Protein AF-V7HYJ9-F1 (afdb_monomer_lite)

Radius of gyration: 16.44 Å; chains: 1; bounding box: 42×30×42 Å

Organism: NCBI:txid994573

Sequence (120 aa):
MDIDYRALSAVETGQANLKAFLSSITQQGIEGIVDMVDKPMS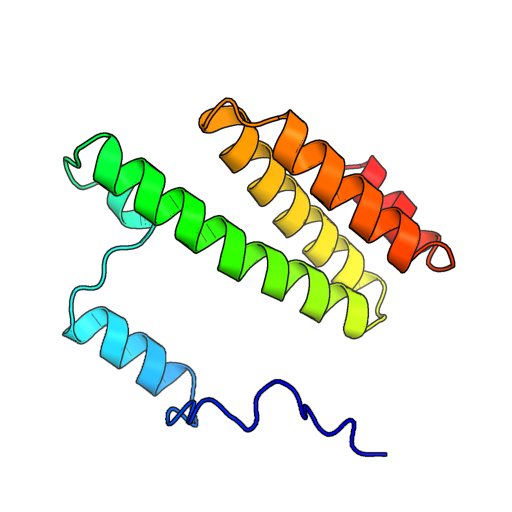QEEKEFLLRSAIVNLKLMVQFHIDAAQRSRYERAAYYCAVVKDIHTYLGEKDKFSIYHDKIIADNYRKSALKDEFRKA

Structure (mmCIF, N/CA/C/O backbone):
data_AF-V7HYJ9-F1
#
_entry.id   AF-V7HYJ9-F1
#
loop_
_atom_site.group_PDB
_atom_site.id
_atom_site.type_symbol
_atom_site.label_atom_id
_atom_site.label_alt_id
_atom_site.label_comp_id
_atom_site.label_asym_id
_atom_site.label_entity_id
_atom_site.label_seq_id
_atom_site.pdbx_PDB_ins_code
_atom_site.Cartn_x
_atom_site.Cartn_y
_atom_site.Cartn_z
_atom_site.occupancy
_atom_site.B_iso_or_equiv
_atom_site.auth_seq_id
_atom_site.auth_comp_id
_atom_site.auth_asym_id
_atom_site.auth_atom_id
_atom_site.pdbx_PDB_model_num
ATOM 1 N N . MET A 1 1 ? 27.299 -7.129 -7.174 1.00 30.62 1 MET A N 1
ATOM 2 C CA . MET A 1 1 ? 27.429 -5.670 -6.992 1.00 30.62 1 MET A CA 1
ATOM 3 C C . MET A 1 1 ? 26.419 -5.329 -5.920 1.00 30.62 1 MET A C 1
ATOM 5 O O . MET A 1 1 ? 25.227 -5.325 -6.203 1.00 30.62 1 MET A O 1
ATOM 9 N N . ASP A 1 2 ? 26.892 -5.255 -4.680 1.00 29.00 2 ASP A N 1
ATOM 10 C CA . ASP A 1 2 ? 26.047 -5.140 -3.496 1.00 29.00 2 ASP A CA 1
ATOM 11 C C . ASP A 1 2 ? 25.440 -3.743 -3.440 1.00 29.00 2 ASP A C 1
ATOM 13 O O . ASP A 1 2 ? 26.146 -2.741 -3.313 1.00 29.00 2 ASP A O 1
ATOM 17 N N . ILE A 1 3 ? 24.118 -3.677 -3.590 1.00 29.56 3 ILE A N 1
ATOM 18 C CA . ILE A 1 3 ? 23.357 -2.458 -3.336 1.00 29.56 3 ILE A CA 1
ATOM 19 C C . ILE A 1 3 ? 23.201 -2.384 -1.822 1.00 29.56 3 ILE A C 1
ATOM 21 O O . ILE A 1 3 ? 22.269 -2.904 -1.218 1.00 29.56 3 ILE A O 1
ATOM 25 N N . ASP A 1 4 ? 24.230 -1.800 -1.233 1.00 32.00 4 ASP A N 1
ATOM 26 C CA . ASP A 1 4 ? 24.367 -1.447 0.163 1.00 32.00 4 ASP A CA 1
ATOM 27 C C . ASP A 1 4 ? 23.222 -0.490 0.550 1.00 32.00 4 ASP A C 1
ATOM 29 O O . ASP A 1 4 ? 23.157 0.657 0.094 1.00 32.00 4 ASP A O 1
ATOM 33 N N . TYR A 1 5 ? 22.268 -0.989 1.342 1.00 31.73 5 TYR A N 1
ATOM 34 C CA . TYR A 1 5 ? 21.089 -0.272 1.837 1.00 31.73 5 TYR A CA 1
ATOM 35 C C . TYR A 1 5 ? 21.486 0.786 2.887 1.00 31.73 5 TYR A C 1
ATOM 37 O O . TYR A 1 5 ? 21.085 0.726 4.049 1.00 31.73 5 TYR A O 1
ATOM 45 N N . ARG A 1 6 ? 22.259 1.799 2.484 1.00 30.75 6 ARG A N 1
ATOM 46 C CA . ARG A 1 6 ? 22.812 2.854 3.361 1.00 30.75 6 ARG A CA 1
ATOM 47 C C . ARG A 1 6 ? 21.774 3.738 4.063 1.00 30.75 6 ARG A C 1
ATOM 49 O O . ARG A 1 6 ? 22.136 4.517 4.932 1.00 30.75 6 ARG A O 1
ATOM 56 N N . ALA A 1 7 ? 20.492 3.621 3.720 1.00 35.34 7 ALA A N 1
ATOM 57 C CA . ALA A 1 7 ? 19.405 4.284 4.444 1.00 35.34 7 ALA A CA 1
ATOM 58 C C . ALA A 1 7 ? 18.824 3.433 5.595 1.00 35.34 7 ALA A C 1
ATOM 60 O O . ALA A 1 7 ? 18.065 3.955 6.405 1.00 35.34 7 ALA A O 1
ATOM 61 N N . LEU A 1 8 ? 19.178 2.143 5.683 1.00 34.12 8 LEU A N 1
ATOM 62 C CA . LEU A 1 8 ? 18.729 1.214 6.730 1.00 34.12 8 LEU A CA 1
ATOM 63 C C . LEU A 1 8 ? 19.801 0.945 7.801 1.00 34.12 8 LEU A C 1
ATOM 65 O O . LEU A 1 8 ? 19.491 0.350 8.825 1.00 34.12 8 LEU A O 1
ATOM 69 N N . SER A 1 9 ? 21.039 1.417 7.623 1.00 35.84 9 SER A N 1
ATOM 70 C CA . SER A 1 9 ? 22.147 1.175 8.564 1.00 35.84 9 SER A CA 1
ATOM 71 C C . SER A 1 9 ? 22.049 1.941 9.890 1.00 35.84 9 SER A C 1
ATOM 73 O O . SER A 1 9 ? 22.871 1.723 10.773 1.00 35.84 9 SER A O 1
ATOM 75 N N . ALA A 1 10 ? 21.089 2.860 10.031 1.00 38.19 10 ALA A N 1
ATOM 76 C CA . ALA A 1 10 ? 20.904 3.670 11.239 1.00 38.19 10 ALA A CA 1
ATOM 77 C C . ALA A 1 10 ? 19.793 3.153 12.167 1.00 38.19 10 ALA A C 1
ATOM 79 O O . ALA A 1 10 ? 19.601 3.695 13.253 1.00 38.19 10 ALA A O 1
ATOM 80 N N . VAL A 1 11 ? 19.063 2.113 11.760 1.00 38.44 11 VAL A N 1
ATOM 81 C CA . VAL A 1 11 ? 18.089 1.439 12.616 1.00 38.44 11 VAL A CA 1
ATOM 82 C C . VAL A 1 11 ? 18.585 0.015 12.772 1.00 38.44 11 VAL A C 1
ATOM 84 O O . VAL A 1 11 ? 18.592 -0.742 11.806 1.00 38.44 11 VAL A O 1
ATOM 87 N N . GLU A 1 12 ? 19.031 -0.350 13.973 1.00 40.62 12 GLU A N 1
ATOM 88 C CA . GLU A 1 12 ? 19.282 -1.748 14.318 1.00 40.62 12 GLU A CA 1
ATOM 89 C C . GLU A 1 12 ? 17.967 -2.525 14.181 1.00 40.62 12 GLU A C 1
ATOM 91 O O . GLU A 1 12 ? 17.197 -2.680 15.127 1.00 40.62 12 GLU A O 1
ATOM 96 N N . THR A 1 13 ? 17.667 -3.024 12.983 1.00 48.69 13 THR A N 1
ATOM 97 C CA . THR A 1 13 ? 16.587 -3.985 12.779 1.00 48.69 13 THR A CA 1
ATOM 98 C C . THR A 1 13 ? 17.102 -5.342 13.244 1.00 48.69 13 THR A C 1
ATOM 100 O O . THR A 1 13 ? 17.463 -6.207 12.447 1.00 48.69 13 THR A O 1
ATOM 103 N N . GLY A 1 14 ? 17.204 -5.498 14.564 1.00 45.34 14 GLY A N 1
ATOM 104 C CA . GLY A 1 14 ? 17.720 -6.671 15.267 1.00 45.34 14 GLY A CA 1
ATOM 105 C C . GLY A 1 14 ? 16.808 -7.895 15.201 1.00 45.34 14 GLY A C 1
ATOM 106 O O . GLY A 1 14 ? 16.663 -8.605 16.191 1.00 45.34 14 GLY A O 1
ATOM 107 N N . GLN A 1 15 ? 16.178 -8.171 14.059 1.00 48.19 15 GLN A N 1
ATOM 108 C CA . GLN A 1 15 ? 15.461 -9.424 13.855 1.00 48.19 15 GLN A CA 1
ATOM 109 C C . GLN A 1 15 ? 15.836 -10.047 12.516 1.00 48.19 15 GLN A C 1
ATOM 111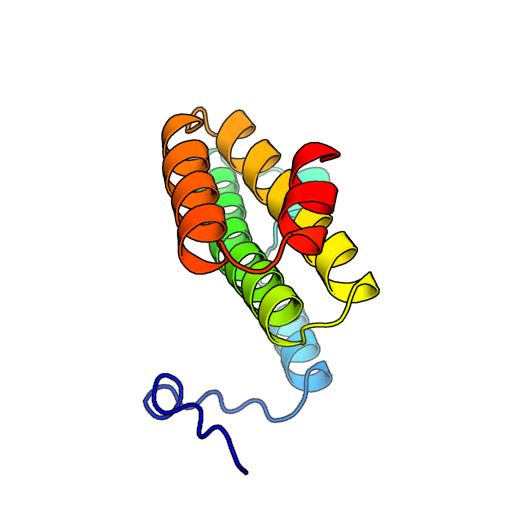 O O . GLN A 1 15 ? 15.237 -9.806 11.473 1.00 48.19 15 GLN A O 1
ATOM 116 N N . ALA A 1 16 ? 16.853 -10.904 12.584 1.00 53.06 16 ALA A N 1
ATOM 117 C CA . ALA A 1 16 ? 17.449 -11.599 11.450 1.00 53.06 16 ALA A CA 1
ATOM 118 C C . ALA A 1 16 ? 16.536 -12.658 10.797 1.00 53.06 16 ALA A C 1
ATOM 120 O O . ALA A 1 16 ? 16.928 -13.266 9.804 1.00 53.06 16 ALA A O 1
ATOM 121 N N . ASN A 1 17 ? 15.333 -12.924 11.326 1.00 63.69 17 ASN A N 1
ATOM 122 C CA . ASN A 1 17 ? 14.409 -13.858 10.689 1.00 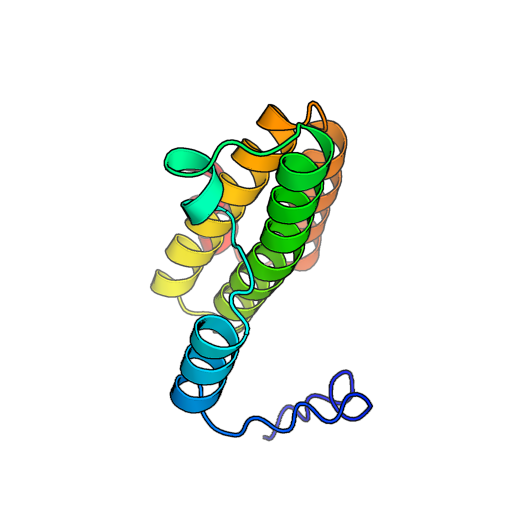63.69 17 ASN A CA 1
ATOM 123 C C . ASN A 1 17 ? 12.933 -13.448 10.882 1.00 63.69 17 ASN A C 1
ATOM 125 O O . ASN A 1 17 ? 12.495 -13.117 11.984 1.00 63.69 17 ASN A O 1
ATOM 129 N N . LEU A 1 18 ? 12.160 -13.519 9.792 1.00 55.69 18 LEU A N 1
ATOM 130 C CA . LEU A 1 18 ? 10.729 -13.188 9.730 1.00 55.69 18 LEU A CA 1
ATOM 131 C C . LEU A 1 18 ? 9.889 -13.960 10.760 1.00 55.69 18 LEU A C 1
ATOM 133 O O . LEU A 1 18 ? 8.907 -13.442 11.276 1.00 55.69 18 LEU A O 1
ATOM 137 N N . LYS A 1 19 ? 10.276 -15.194 11.085 1.00 61.56 19 LYS A N 1
ATOM 138 C CA . LYS A 1 19 ? 9.584 -16.037 12.066 1.00 61.56 19 LYS A CA 1
ATOM 139 C C . LYS A 1 19 ? 9.706 -15.465 13.482 1.00 61.56 19 LYS A C 1
ATOM 141 O O . LYS A 1 19 ? 8.717 -15.452 14.200 1.00 61.56 19 LYS A O 1
ATOM 146 N N . ALA A 1 20 ? 10.875 -14.948 13.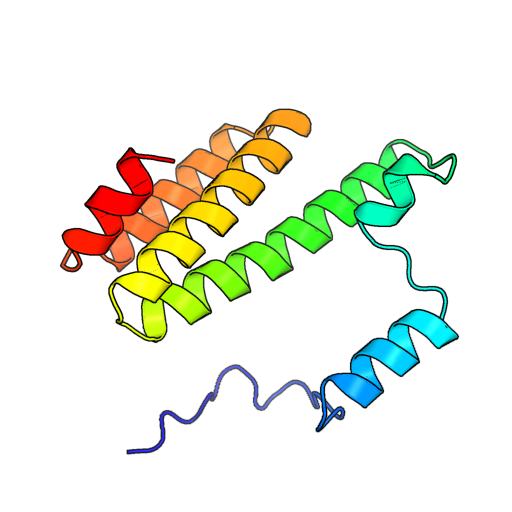861 1.00 62.38 20 ALA A N 1
ATOM 147 C CA . ALA A 1 20 ? 11.104 -14.279 15.140 1.00 62.38 20 ALA A CA 1
ATOM 148 C C . ALA A 1 20 ? 10.307 -12.972 15.233 1.00 62.38 20 ALA A C 1
ATOM 150 O O . ALA A 1 20 ? 9.714 -12.696 16.273 1.00 62.38 20 ALA A O 1
ATOM 151 N N . PHE A 1 21 ? 10.209 -12.232 14.126 1.00 65.25 21 PHE A N 1
ATOM 152 C CA . PHE A 1 21 ? 9.359 -11.045 14.032 1.00 65.25 21 PHE A CA 1
ATOM 153 C C . PHE A 1 21 ? 7.886 -11.359 14.224 1.00 65.25 21 PHE A C 1
ATOM 155 O O . PHE A 1 21 ? 7.255 -10.799 15.121 1.00 65.25 21 PHE A O 1
ATOM 162 N N . LEU A 1 22 ? 7.364 -12.327 13.473 1.00 66.19 22 LEU A N 1
ATOM 163 C CA . LEU A 1 22 ? 5.985 -12.777 13.625 1.00 66.19 22 LEU A CA 1
ATOM 164 C C . LEU A 1 22 ? 5.712 -13.279 15.047 1.00 66.19 22 LEU A C 1
ATOM 166 O O . LEU A 1 22 ? 4.718 -12.884 15.644 1.00 66.19 22 LEU A O 1
ATOM 170 N N . SER A 1 23 ? 6.618 -14.070 15.629 1.00 69.50 23 SER A N 1
ATOM 171 C CA . SER A 1 23 ? 6.485 -14.513 17.019 1.00 69.50 23 SER A CA 1
ATOM 172 C C . SER A 1 23 ? 6.477 -13.349 18.009 1.00 69.50 23 SER A C 1
ATOM 174 O O . SER A 1 23 ? 5.678 -13.381 18.939 1.00 69.50 23 SER A O 1
ATOM 176 N N . SER A 1 24 ? 7.304 -12.317 17.812 1.00 70.06 24 SER A N 1
ATOM 177 C CA . SER A 1 24 ? 7.299 -11.137 18.684 1.00 70.06 24 SER A CA 1
ATOM 178 C C . SER A 1 24 ? 6.004 -10.330 18.577 1.00 70.06 24 SER A C 1
ATOM 180 O O . SER A 1 24 ? 5.465 -9.944 19.608 1.00 70.06 24 SER A O 1
ATOM 182 N N . ILE A 1 25 ? 5.447 -10.165 17.371 1.00 67.94 25 ILE A N 1
ATOM 183 C CA . ILE A 1 25 ? 4.141 -9.519 17.162 1.00 67.94 25 ILE A CA 1
ATOM 184 C C . ILE A 1 25 ? 3.041 -10.287 17.896 1.00 67.94 25 ILE A C 1
ATOM 186 O O . ILE A 1 25 ? 2.275 -9.697 18.655 1.00 67.94 25 ILE A O 1
ATOM 190 N N . THR A 1 26 ? 2.992 -11.610 17.712 1.00 65.25 26 THR A N 1
ATOM 191 C CA . THR A 1 26 ? 1.983 -12.459 18.354 1.00 65.25 26 THR A CA 1
ATOM 192 C C . THR A 1 26 ? 2.125 -12.462 19.876 1.00 65.25 26 THR A C 1
ATOM 194 O O . THR A 1 26 ? 1.122 -12.392 20.576 1.00 65.25 26 THR A O 1
ATOM 197 N N . GLN A 1 27 ? 3.352 -12.516 20.405 1.00 72.00 27 GLN A N 1
ATOM 198 C CA . GLN A 1 27 ? 3.601 -12.504 21.852 1.00 72.00 27 GLN A CA 1
ATOM 199 C C . GLN A 1 27 ? 3.283 -11.157 22.503 1.00 72.00 27 GLN A C 1
ATOM 201 O O . GLN A 1 27 ? 2.816 -11.132 23.637 1.00 72.00 27 GLN A O 1
ATOM 206 N N . GLN A 1 28 ? 3.539 -10.049 21.807 1.00 71.44 28 GLN A N 1
ATOM 207 C CA . GLN A 1 28 ? 3.285 -8.699 22.317 1.00 71.44 28 GLN A CA 1
ATOM 208 C C . GLN A 1 28 ? 1.832 -8.252 22.121 1.00 71.44 28 GLN A C 1
ATOM 210 O O . GLN A 1 28 ? 1.463 -7.186 22.602 1.00 71.44 28 GLN A O 1
ATOM 215 N N . GLY A 1 29 ? 1.009 -9.046 21.426 1.00 63.62 29 GLY A N 1
ATOM 216 C CA . GLY A 1 29 ? -0.385 -8.704 21.149 1.00 63.62 29 GLY A CA 1
ATOM 217 C C . GLY A 1 29 ? -0.530 -7.442 20.298 1.00 63.62 29 GLY A C 1
ATOM 218 O O . GLY A 1 29 ? -1.514 -6.726 20.452 1.00 63.62 29 GLY A O 1
ATOM 219 N N . ILE A 1 30 ? 0.453 -7.148 19.436 1.00 68.44 30 ILE A N 1
ATOM 220 C CA . ILE A 1 30 ? 0.402 -5.967 18.569 1.00 68.44 30 ILE A CA 1
ATOM 221 C C . ILE A 1 30 ? -0.717 -6.172 17.550 1.00 68.44 30 ILE A C 1
ATOM 223 O O . ILE A 1 30 ? -0.661 -7.090 16.731 1.00 68.44 30 ILE A O 1
ATOM 227 N N . GLU A 1 31 ? -1.719 -5.304 17.609 1.00 67.19 31 GLU A N 1
ATOM 228 C CA . GLU A 1 31 ? -2.890 -5.365 16.742 1.00 67.19 31 GLU A CA 1
ATOM 229 C C . GLU A 1 31 ? -2.568 -4.853 15.335 1.00 67.19 31 GLU A C 1
ATOM 231 O O . GLU A 1 31 ? -1.776 -3.926 15.144 1.00 67.19 31 GLU A O 1
ATOM 236 N N . GLY A 1 32 ? -3.178 -5.478 14.332 1.00 65.38 32 GLY A N 1
ATOM 237 C CA . GLY A 1 32 ? -3.065 -5.113 12.928 1.00 65.38 32 GLY A CA 1
ATOM 238 C C . GLY A 1 32 ? -4.424 -4.828 12.293 1.00 65.38 32 GLY A C 1
ATOM 239 O O . GLY A 1 32 ? -5.477 -4.958 12.906 1.00 65.38 32 GLY A O 1
ATOM 240 N N . ILE A 1 33 ? -4.419 -4.485 11.003 1.00 65.75 33 ILE A N 1
ATOM 241 C CA . ILE A 1 33 ? -5.656 -4.168 10.266 1.00 65.75 33 ILE A CA 1
ATOM 242 C C . ILE A 1 33 ? -6.667 -5.325 10.217 1.00 65.75 33 ILE A C 1
ATOM 244 O O . ILE A 1 33 ? -7.856 -5.086 10.045 1.00 65.75 33 ILE A O 1
ATOM 248 N N . VAL A 1 34 ? -6.214 -6.575 10.363 1.00 70.31 34 VAL A N 1
ATOM 249 C CA . VAL A 1 34 ? -7.091 -7.758 10.382 1.00 70.31 34 VAL A CA 1
ATOM 250 C C . VAL A 1 34 ? -7.886 -7.861 11.683 1.00 70.31 34 VAL A C 1
ATOM 252 O O . VAL A 1 34 ? -9.018 -8.333 11.665 1.00 70.31 34 VAL A O 1
ATOM 255 N N . ASP A 1 35 ? -7.344 -7.344 12.789 1.00 68.62 35 ASP A N 1
ATOM 256 C CA . ASP A 1 35 ? -8.015 -7.328 14.089 1.00 68.62 35 ASP A CA 1
ATOM 257 C C . ASP A 1 35 ? -9.221 -6.375 14.110 1.00 68.62 35 ASP A C 1
ATOM 259 O O . ASP A 1 35 ? -10.113 -6.532 14.940 1.00 68.62 35 ASP A O 1
ATOM 263 N N . MET A 1 36 ? -9.294 -5.424 13.168 1.00 74.44 36 MET A N 1
ATOM 264 C CA . MET A 1 36 ? -10.409 -4.477 13.043 1.00 74.44 36 MET A CA 1
ATOM 265 C C . MET A 1 36 ? -11.759 -5.149 12.739 1.00 74.44 36 MET A C 1
ATOM 267 O O . MET A 1 36 ? -12.798 -4.507 12.904 1.00 74.44 36 MET A O 1
ATOM 271 N N . VAL A 1 37 ? -11.753 -6.392 12.240 1.00 72.62 37 VAL A N 1
ATOM 272 C CA . VAL A 1 37 ? -12.968 -7.153 11.896 1.00 72.62 37 VAL A CA 1
ATOM 273 C C . VAL A 1 37 ? -13.601 -7.773 13.140 1.00 72.62 37 VAL A C 1
ATOM 275 O O . VAL A 1 37 ? -14.819 -7.715 13.301 1.00 72.62 37 VAL A O 1
ATOM 278 N N . ASP A 1 38 ? -12.773 -8.325 14.025 1.00 73.88 38 ASP A N 1
ATOM 279 C CA . ASP A 1 38 ? -13.225 -9.173 15.131 1.00 73.88 38 ASP A CA 1
ATOM 280 C C . ASP A 1 38 ? -13.204 -8.455 16.486 1.00 73.88 38 ASP A C 1
ATOM 282 O O . ASP A 1 38 ? -13.827 -8.919 17.445 1.00 73.88 38 ASP A O 1
ATOM 286 N N . LYS A 1 39 ? -12.511 -7.311 16.584 1.00 76.50 39 LYS A N 1
ATOM 287 C CA . LYS A 1 39 ? -12.393 -6.542 17.825 1.00 76.50 39 LYS A CA 1
ATOM 288 C C . LYS A 1 39 ? -13.111 -5.192 17.736 1.00 76.50 39 LYS A C 1
ATOM 290 O O . LYS A 1 39 ? -12.920 -4.445 16.772 1.00 76.50 39 LYS A O 1
ATOM 295 N N . PRO A 1 40 ? -13.908 -4.822 18.756 1.00 77.81 40 PRO A N 1
ATOM 296 C CA . PRO A 1 40 ? -14.441 -3.474 18.857 1.00 77.81 40 PRO A CA 1
ATOM 297 C C . PRO A 1 40 ? -13.292 -2.495 19.133 1.00 77.81 40 PRO A C 1
ATOM 299 O O . PRO A 1 40 ? -12.713 -2.501 20.213 1.00 77.81 40 PRO A O 1
ATOM 302 N N . MET A 1 41 ? -12.982 -1.658 18.145 1.00 83.38 41 MET A N 1
ATOM 303 C CA . MET A 1 41 ? -11.960 -0.608 18.217 1.00 83.38 41 MET A CA 1
ATOM 304 C C . MET A 1 41 ? -12.594 0.768 18.024 1.00 83.38 41 MET A C 1
ATOM 306 O O . MET A 1 41 ? -13.563 0.916 17.263 1.00 83.38 41 MET A O 1
ATOM 310 N N . SER A 1 42 ? -12.019 1.782 18.664 1.00 88.12 42 SER A N 1
ATOM 311 C CA . SER A 1 42 ? -12.351 3.181 18.407 1.00 88.12 42 SER A CA 1
ATOM 312 C C . SER A 1 42 ? -11.977 3.590 16.976 1.00 88.12 42 SER A C 1
ATOM 314 O O . SER A 1 42 ? -11.181 2.941 16.295 1.00 88.12 42 SER A O 1
ATOM 316 N N . GLN A 1 43 ? -12.560 4.690 16.497 1.00 85.12 43 GLN A N 1
ATOM 317 C CA . GLN A 1 43 ? -12.221 5.232 15.180 1.00 85.12 43 GLN A CA 1
ATOM 318 C C . GLN A 1 43 ? -10.738 5.632 15.096 1.00 85.12 43 GLN A C 1
ATOM 320 O O . GLN A 1 43 ? -10.095 5.373 14.084 1.00 85.12 43 GLN A O 1
ATOM 325 N N . GLU A 1 44 ? -10.184 6.205 16.166 1.00 88.12 44 GLU A N 1
ATOM 326 C CA . GLU A 1 44 ? -8.786 6.643 16.223 1.00 88.12 44 GLU A CA 1
ATOM 327 C C . GLU A 1 44 ? -7.807 5.468 16.080 1.00 88.12 44 GLU A C 1
ATOM 329 O O . GLU A 1 44 ? -6.873 5.531 15.278 1.00 88.12 44 GLU A O 1
ATOM 334 N N . GLU A 1 45 ? -8.067 4.355 16.771 1.00 83.81 45 GLU A N 1
ATOM 335 C CA . GLU A 1 45 ? -7.262 3.131 16.663 1.00 83.81 45 GLU A CA 1
ATOM 336 C C . GLU A 1 45 ? -7.310 2.547 15.246 1.00 83.81 45 GLU A C 1
ATOM 338 O O . GLU A 1 45 ? -6.274 2.205 14.672 1.00 83.81 45 GLU A O 1
ATOM 343 N N . LYS A 1 46 ? -8.498 2.501 14.630 1.00 81.25 46 LYS A N 1
ATOM 344 C CA . LYS A 1 46 ? -8.657 2.038 13.242 1.00 81.25 46 LYS A CA 1
ATOM 345 C C . LYS A 1 46 ? -7.853 2.894 12.273 1.00 81.25 46 LYS A C 1
ATOM 347 O O . LYS A 1 46 ? -7.139 2.364 11.424 1.00 81.25 46 LYS A O 1
ATOM 352 N N . GLU A 1 47 ? -7.938 4.215 12.396 1.00 88.19 47 GLU A N 1
ATOM 353 C CA . GLU A 1 47 ? -7.173 5.124 11.544 1.00 88.19 47 GLU A CA 1
ATOM 354 C C . GLU A 1 47 ? -5.665 4.965 11.744 1.00 88.19 47 GLU A C 1
ATOM 356 O O . GLU A 1 47 ? -4.920 4.942 10.761 1.00 88.19 47 GLU A O 1
ATOM 361 N N . PHE A 1 48 ? -5.205 4.799 12.985 1.00 86.75 48 PHE A N 1
ATOM 362 C CA . PHE A 1 48 ? -3.801 4.534 13.287 1.00 86.75 48 PHE A CA 1
ATOM 363 C C . PHE A 1 48 ? -3.298 3.246 12.617 1.00 86.75 48 PHE A C 1
ATOM 365 O O . PHE A 1 48 ? -2.248 3.255 11.960 1.00 86.75 48 PHE A O 1
ATOM 372 N N . LEU A 1 49 ? -4.060 2.152 12.716 1.00 82.94 49 LEU A N 1
ATOM 373 C CA . LEU A 1 49 ? -3.716 0.870 12.097 1.00 82.94 49 LEU A CA 1
ATOM 374 C C . LEU A 1 49 ? -3.692 0.965 10.569 1.00 82.94 49 LEU A C 1
ATOM 376 O O . LEU A 1 49 ? -2.748 0.496 9.929 1.00 82.94 49 LEU A O 1
ATOM 380 N N . LEU A 1 50 ? -4.683 1.629 9.974 1.00 86.38 50 LEU A N 1
ATOM 381 C CA . LEU A 1 50 ? -4.762 1.847 8.529 1.00 86.38 50 LEU A CA 1
ATOM 382 C C . LEU A 1 50 ? -3.599 2.705 8.009 1.00 86.38 50 LEU A C 1
ATOM 384 O O . LEU A 1 50 ? -2.994 2.384 6.984 1.00 86.38 50 LEU A O 1
ATOM 388 N N . ARG A 1 51 ? -3.228 3.768 8.731 1.00 88.06 51 ARG A N 1
ATOM 389 C CA . ARG A 1 51 ? -2.068 4.609 8.393 1.00 88.06 51 ARG A CA 1
ATOM 390 C C . ARG A 1 51 ? -0.756 3.843 8.516 1.00 88.06 51 ARG A C 1
ATOM 392 O O . ARG A 1 51 ? 0.091 3.953 7.629 1.00 88.06 51 ARG A O 1
ATOM 399 N N . SER A 1 52 ? -0.612 3.025 9.554 1.00 86.94 52 SER A N 1
ATOM 400 C CA . SER A 1 52 ? 0.539 2.131 9.722 1.00 86.94 52 SER A CA 1
ATOM 401 C C . SER A 1 52 ? 0.625 1.110 8.583 1.00 86.94 52 SER A C 1
ATOM 403 O O . SER A 1 52 ? 1.697 0.884 8.017 1.00 86.94 52 SER A O 1
ATOM 405 N N . ALA A 1 53 ? -0.512 0.550 8.162 1.00 85.12 53 ALA A N 1
ATOM 406 C CA . ALA A 1 53 ? -0.573 -0.362 7.027 1.00 85.12 53 ALA A CA 1
ATOM 407 C C . ALA A 1 53 ? -0.174 0.312 5.710 1.00 85.12 53 ALA A C 1
ATOM 409 O O . ALA A 1 53 ? 0.579 -0.284 4.941 1.00 85.12 53 ALA A O 1
ATOM 410 N N . ILE A 1 54 ? -0.594 1.561 5.467 1.00 89.88 54 ILE A N 1
ATOM 411 C CA . ILE A 1 54 ? -0.164 2.326 4.287 1.00 89.88 54 ILE A CA 1
ATOM 412 C C . ILE A 1 54 ? 1.367 2.390 4.208 1.00 89.88 54 ILE A C 1
ATOM 414 O O . ILE A 1 54 ? 1.919 2.181 3.129 1.00 89.88 54 ILE A O 1
ATOM 418 N N . VAL A 1 55 ? 2.065 2.653 5.318 1.00 89.50 55 VAL A N 1
ATOM 419 C CA . VAL A 1 55 ? 3.540 2.718 5.331 1.00 89.50 55 VAL A CA 1
ATOM 420 C C . VAL A 1 55 ? 4.144 1.390 4.868 1.00 89.50 55 VAL A C 1
ATOM 422 O O . VAL A 1 55 ? 4.955 1.371 3.940 1.00 89.50 55 VAL A O 1
ATOM 425 N N . ASN A 1 56 ? 3.690 0.277 5.444 1.00 85.75 56 ASN A N 1
ATOM 426 C CA . ASN A 1 56 ? 4.184 -1.055 5.096 1.00 85.75 56 ASN A CA 1
ATOM 427 C C . ASN A 1 56 ? 3.860 -1.441 3.646 1.00 85.75 56 ASN A C 1
ATOM 429 O O . ASN A 1 56 ? 4.719 -1.955 2.929 1.00 85.75 56 ASN A O 1
ATOM 433 N N . LEU A 1 57 ? 2.647 -1.152 3.176 1.00 88.06 57 LEU A N 1
ATOM 434 C CA . LEU A 1 57 ? 2.237 -1.437 1.802 1.00 88.06 57 LEU A CA 1
ATOM 435 C C . LEU A 1 57 ? 3.063 -0.640 0.789 1.00 88.06 57 LEU A C 1
ATOM 437 O O . LEU A 1 57 ? 3.495 -1.203 -0.213 1.00 88.06 57 LEU A O 1
ATOM 441 N N . LYS A 1 58 ? 3.361 0.637 1.063 1.00 90.88 58 LYS A N 1
ATOM 442 C CA . LYS A 1 58 ? 4.229 1.457 0.202 1.00 90.88 58 LYS A CA 1
ATOM 443 C C . LYS A 1 58 ? 5.637 0.869 0.079 1.00 90.88 58 LYS A C 1
ATOM 445 O O . LYS A 1 58 ? 6.191 0.864 -1.021 1.00 90.88 58 LYS A O 1
ATOM 450 N N . LEU A 1 59 ? 6.186 0.320 1.167 1.00 87.75 59 LEU A N 1
ATOM 451 C CA . LEU A 1 59 ? 7.461 -0.407 1.134 1.00 87.75 59 LEU A CA 1
ATOM 452 C C . LEU A 1 59 ? 7.368 -1.672 0.269 1.00 87.75 59 LEU A C 1
ATOM 454 O O . LEU A 1 59 ? 8.275 -1.938 -0.517 1.00 87.75 59 LEU A O 1
ATOM 458 N N . MET A 1 60 ? 6.264 -2.422 0.352 1.00 85.69 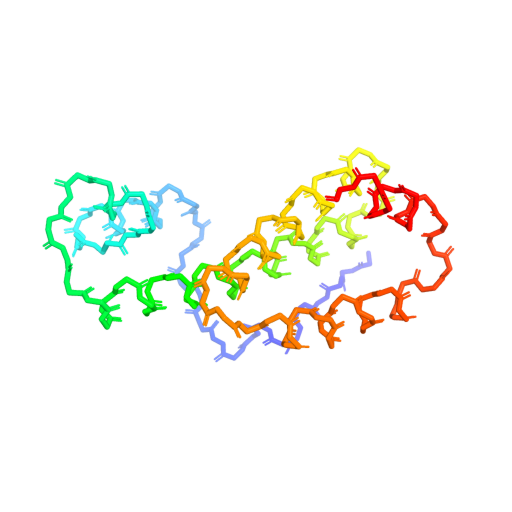60 MET A N 1
ATOM 459 C CA . MET A 1 60 ? 6.049 -3.617 -0.478 1.00 85.69 60 MET A CA 1
ATOM 460 C C . MET A 1 60 ? 5.895 -3.286 -1.966 1.00 85.69 60 MET A C 1
ATOM 462 O O . MET A 1 60 ? 6.432 -4.006 -2.812 1.00 85.69 60 MET A O 1
ATOM 466 N N . VAL A 1 61 ? 5.211 -2.185 -2.297 1.00 90.81 61 VAL A N 1
ATOM 467 C CA . VAL A 1 61 ? 5.125 -1.670 -3.672 1.00 90.81 61 VAL A CA 1
ATOM 468 C C . VAL A 1 61 ? 6.529 -1.404 -4.213 1.00 90.81 61 VAL A C 1
ATOM 470 O O . VAL A 1 61 ? 6.886 -1.940 -5.263 1.00 90.81 61 VAL A O 1
ATOM 473 N N . GLN A 1 62 ? 7.345 -0.643 -3.477 1.00 89.69 62 GLN A N 1
ATOM 474 C CA . GLN A 1 62 ? 8.702 -0.302 -3.907 1.00 89.69 62 GLN A CA 1
ATOM 475 C C . GLN A 1 62 ? 9.583 -1.549 -4.053 1.00 89.69 62 GLN A C 1
ATOM 477 O O . GLN A 1 62 ? 10.196 -1.747 -5.099 1.00 89.69 62 GLN A O 1
ATOM 482 N N . PHE A 1 63 ? 9.559 -2.448 -3.065 1.00 88.50 63 PHE A N 1
ATOM 483 C CA . PHE A 1 63 ? 10.288 -3.717 -3.105 1.00 88.50 63 PHE A CA 1
ATOM 484 C C . PHE A 1 63 ? 9.986 -4.527 -4.377 1.00 88.50 63 PHE A C 1
ATOM 486 O O . PHE A 1 63 ? 10.882 -5.086 -5.013 1.00 88.50 63 PHE A O 1
ATOM 493 N N . HIS A 1 64 ? 8.719 -4.584 -4.785 1.00 86.25 64 HIS A N 1
ATOM 494 C CA . HIS A 1 64 ? 8.320 -5.297 -5.993 1.00 86.25 64 HIS A CA 1
ATOM 495 C C . HIS A 1 64 ? 8.657 -4.566 -7.297 1.00 86.25 64 HIS A C 1
ATOM 497 O O . HIS A 1 64 ? 8.968 -5.223 -8.295 1.00 86.25 64 HIS A O 1
ATOM 503 N N . ILE A 1 65 ? 8.656 -3.234 -7.302 1.00 88.50 65 ILE A N 1
ATOM 504 C CA . ILE A 1 65 ? 9.131 -2.430 -8.436 1.00 88.50 65 ILE A CA 1
ATOM 505 C C . ILE A 1 65 ? 10.643 -2.617 -8.653 1.00 88.50 65 ILE A C 1
ATOM 507 O O . ILE A 1 65 ? 11.097 -2.760 -9.801 1.00 88.50 65 ILE A O 1
ATOM 511 N N . ASP A 1 66 ? 11.406 -2.649 -7.561 1.00 86.19 66 ASP A N 1
ATOM 512 C CA . ASP A 1 66 ? 12.867 -2.769 -7.561 1.00 86.19 66 ASP A CA 1
ATOM 513 C C . ASP A 1 66 ? 13.334 -4.153 -8.004 1.00 86.19 66 ASP A C 1
ATOM 515 O O . ASP A 1 66 ? 14.312 -4.267 -8.739 1.00 86.19 66 ASP A O 1
ATOM 519 N N . ALA A 1 67 ? 12.571 -5.200 -7.676 1.00 86.88 67 ALA A N 1
ATOM 520 C CA . ALA A 1 67 ? 12.817 -6.553 -8.174 1.00 86.88 67 ALA A CA 1
ATOM 521 C C . ALA A 1 67 ? 12.757 -6.662 -9.716 1.00 86.88 67 ALA A C 1
ATOM 523 O O . ALA A 1 67 ? 13.203 -7.663 -10.273 1.00 86.88 67 ALA A O 1
ATOM 524 N N . ALA A 1 68 ? 12.204 -5.654 -10.406 1.00 80.56 68 ALA A N 1
ATOM 525 C CA . ALA A 1 68 ? 12.246 -5.470 -11.860 1.00 80.56 68 ALA A CA 1
ATOM 526 C C . ALA A 1 68 ? 11.769 -6.664 -12.717 1.00 80.56 68 ALA A C 1
ATOM 528 O O . ALA A 1 68 ? 12.151 -6.803 -13.877 1.00 80.56 68 ALA A O 1
ATOM 529 N N . GLN A 1 69 ? 10.892 -7.501 -12.166 1.00 82.19 69 GLN A N 1
ATOM 530 C CA . GLN A 1 69 ? 10.271 -8.628 -12.860 1.00 82.19 69 GLN A CA 1
ATOM 531 C C . GLN A 1 69 ? 8.791 -8.347 -13.111 1.00 82.19 69 GLN A C 1
ATOM 533 O O . GLN A 1 69 ? 8.094 -7.822 -12.245 1.00 82.19 69 GLN A O 1
ATOM 538 N N . ARG A 1 70 ? 8.276 -8.754 -14.275 1.00 75.81 70 ARG A N 1
ATOM 539 C CA . ARG A 1 70 ? 6.885 -8.471 -14.668 1.00 75.81 70 ARG A CA 1
ATOM 540 C C . ARG A 1 70 ? 5.853 -9.033 -13.684 1.00 75.81 70 ARG A C 1
ATOM 542 O O . ARG A 1 70 ? 4.934 -8.321 -13.306 1.00 75.81 70 ARG A O 1
ATOM 549 N N . SER A 1 71 ? 6.059 -10.255 -13.191 1.00 83.69 71 SER A N 1
ATOM 550 C CA . SER A 1 71 ? 5.211 -10.866 -12.152 1.00 83.69 71 SER A CA 1
ATOM 551 C C . SER A 1 71 ? 5.247 -10.116 -10.814 1.00 83.69 71 SER A C 1
ATOM 553 O O . SER A 1 71 ? 4.344 -10.248 -9.993 1.00 83.69 71 SER A O 1
ATOM 555 N N . ARG A 1 72 ? 6.291 -9.317 -10.565 1.00 86.75 72 ARG A N 1
ATOM 556 C CA . ARG A 1 72 ? 6.381 -8.453 -9.383 1.00 86.75 72 ARG A CA 1
ATOM 557 C C . ARG A 1 72 ? 5.633 -7.141 -9.592 1.00 86.75 72 ARG A C 1
ATOM 559 O O . ARG A 1 72 ? 5.062 -6.644 -8.633 1.00 86.75 72 ARG A O 1
ATOM 566 N N . TYR A 1 73 ? 5.544 -6.625 -10.818 1.00 90.25 73 TYR A N 1
ATOM 567 C CA . TYR A 1 73 ? 4.752 -5.422 -11.111 1.00 90.25 73 TYR A CA 1
ATOM 568 C C . TYR A 1 73 ? 3.259 -5.627 -10.881 1.00 90.25 73 TYR A C 1
ATOM 570 O O . TYR A 1 73 ? 2.612 -4.731 -10.353 1.00 90.25 73 TYR A O 1
ATOM 578 N N . GLU A 1 74 ? 2.741 -6.818 -11.171 1.00 88.44 74 GLU A N 1
ATOM 579 C CA . GLU A 1 74 ? 1.371 -7.194 -10.811 1.00 88.44 74 GLU A CA 1
ATOM 580 C C . GLU A 1 74 ? 1.154 -7.119 -9.289 1.00 88.44 74 GLU A C 1
ATOM 582 O O . GLU A 1 74 ? 0.201 -6.503 -8.817 1.00 88.44 74 GLU A O 1
ATOM 587 N N . ARG A 1 75 ? 2.094 -7.651 -8.494 1.00 89.31 75 ARG A N 1
ATOM 588 C CA . ARG A 1 75 ? 2.028 -7.545 -7.025 1.00 89.31 75 ARG A CA 1
ATOM 589 C C . ARG A 1 75 ? 2.173 -6.109 -6.525 1.00 89.31 75 ARG A C 1
ATOM 591 O O . ARG A 1 75 ? 1.512 -5.734 -5.563 1.00 89.31 75 ARG A O 1
ATOM 598 N N . ALA A 1 76 ? 3.026 -5.306 -7.159 1.00 90.75 76 ALA A N 1
ATOM 599 C CA . ALA A 1 76 ? 3.145 -3.885 -6.849 1.00 90.75 76 ALA A CA 1
ATOM 600 C C . ALA A 1 76 ? 1.824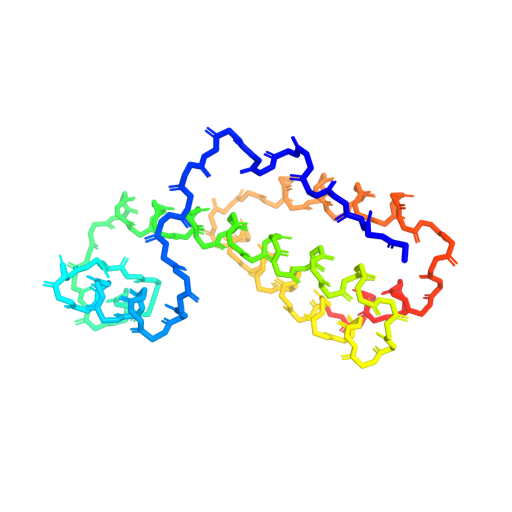 -3.148 -7.124 1.00 90.75 76 ALA A C 1
ATOM 602 O O . ALA A 1 76 ? 1.391 -2.365 -6.285 1.00 90.75 76 ALA A O 1
ATOM 603 N N . ALA A 1 77 ? 1.163 -3.436 -8.249 1.00 91.00 77 ALA A N 1
ATOM 604 C CA . ALA A 1 77 ? -0.135 -2.858 -8.589 1.00 91.00 77 ALA A CA 1
ATOM 605 C C . ALA A 1 77 ? -1.210 -3.266 -7.573 1.00 91.00 77 ALA A C 1
ATOM 607 O O . ALA A 1 77 ? -1.929 -2.406 -7.072 1.00 91.00 77 ALA A O 1
ATOM 608 N N . TYR A 1 78 ? -1.244 -4.545 -7.184 1.00 91.56 78 TYR A N 1
ATOM 609 C CA . TYR A 1 78 ? -2.141 -5.041 -6.139 1.00 91.56 78 TYR A CA 1
ATOM 610 C C . TYR A 1 78 ? -1.972 -4.275 -4.819 1.00 91.56 78 TYR A C 1
ATOM 612 O O . TYR A 1 78 ? -2.938 -3.733 -4.289 1.00 91.56 78 TYR A O 1
ATOM 620 N N . TYR A 1 79 ? -0.746 -4.160 -4.294 1.00 90.75 79 TYR A N 1
ATOM 621 C CA . TYR A 1 79 ? -0.525 -3.412 -3.052 1.00 90.75 79 TYR A CA 1
ATOM 622 C C . TYR A 1 79 ? -0.825 -1.916 -3.207 1.00 90.75 79 TYR A C 1
ATOM 624 O O . TYR A 1 79 ? -1.311 -1.295 -2.263 1.00 90.75 79 TYR A O 1
ATOM 632 N N . CYS A 1 80 ? -0.589 -1.338 -4.388 1.00 93.25 80 CYS A N 1
ATOM 633 C CA . CYS A 1 80 ? -0.947 0.049 -4.679 1.00 93.25 80 CYS A CA 1
ATOM 634 C C . CYS A 1 80 ? -2.472 0.266 -4.644 1.00 93.25 80 CYS A C 1
ATOM 636 O O . CYS A 1 80 ? -2.928 1.259 -4.077 1.00 93.25 80 CYS A O 1
ATOM 638 N N . ALA A 1 81 ? -3.260 -0.683 -5.161 1.00 90.75 81 ALA A N 1
ATOM 639 C CA . ALA A 1 81 ? -4.720 -0.654 -5.077 1.00 90.75 81 ALA A CA 1
ATOM 640 C C . ALA A 1 81 ? -5.218 -0.742 -3.629 1.00 90.75 81 ALA A C 1
ATOM 642 O O . ALA A 1 81 ? -6.065 0.044 -3.222 1.00 90.75 81 ALA A O 1
ATOM 643 N N . VAL A 1 82 ? -4.614 -1.592 -2.794 1.00 90.56 82 VAL A N 1
ATOM 644 C CA . VAL A 1 82 ? -4.964 -1.629 -1.362 1.00 90.56 82 VAL A CA 1
ATOM 645 C C . VAL A 1 82 ? -4.670 -0.279 -0.688 1.00 90.56 82 VAL A C 1
ATOM 647 O O . VAL A 1 82 ? -5.470 0.211 0.107 1.00 90.56 82 VAL A O 1
ATOM 650 N N . VAL A 1 83 ? -3.560 0.385 -1.033 1.00 91.94 83 VAL A N 1
ATOM 651 C CA . VAL A 1 83 ? -3.254 1.741 -0.529 1.00 91.94 83 VAL A CA 1
ATOM 652 C C . VAL A 1 83 ? -4.305 2.766 -0.982 1.00 91.94 83 VAL A C 1
ATOM 654 O O . VAL A 1 83 ? -4.682 3.635 -0.192 1.00 91.94 83 VAL A O 1
ATOM 657 N N . LYS A 1 84 ? -4.799 2.666 -2.223 1.00 92.50 84 LYS A N 1
ATOM 658 C CA . LYS A 1 84 ? -5.896 3.495 -2.756 1.00 92.50 84 LYS A CA 1
ATOM 659 C C . LYS A 1 84 ? -7.184 3.300 -1.965 1.00 92.50 84 LYS A C 1
ATOM 661 O O . LYS A 1 84 ? -7.829 4.292 -1.617 1.00 92.50 84 LYS A O 1
ATOM 666 N N . ASP A 1 85 ? -7.536 2.056 -1.661 1.00 88.62 85 ASP A N 1
ATOM 667 C CA . ASP A 1 85 ? -8.754 1.721 -0.923 1.00 88.62 85 ASP A CA 1
ATOM 668 C C . ASP A 1 85 ? -8.695 2.260 0.506 1.00 88.62 85 ASP A C 1
ATOM 670 O O . ASP A 1 85 ? -9.640 2.906 0.959 1.00 88.62 85 ASP A O 1
ATOM 674 N N . ILE A 1 86 ? -7.552 2.108 1.183 1.00 91.50 86 ILE A N 1
ATOM 675 C CA . ILE A 1 86 ? -7.360 2.655 2.531 1.00 91.50 86 ILE A CA 1
ATOM 676 C C . ILE A 1 86 ? -7.449 4.187 2.519 1.00 91.50 86 ILE A C 1
ATOM 678 O O . ILE A 1 86 ? -8.172 4.766 3.327 1.00 91.50 86 ILE A O 1
ATOM 682 N N . HIS A 1 87 ? -6.762 4.873 1.600 1.00 91.88 87 HIS A N 1
ATOM 683 C CA . HIS A 1 87 ? -6.872 6.333 1.506 1.00 91.88 87 HIS A CA 1
ATOM 684 C C . HIS A 1 87 ? -8.292 6.784 1.150 1.00 91.88 87 HIS A C 1
ATOM 686 O O . HIS A 1 87 ? -8.751 7.798 1.667 1.00 91.88 87 HIS A O 1
ATOM 692 N N . THR A 1 88 ? -9.006 6.036 0.308 1.00 89.06 88 THR A N 1
ATOM 693 C CA . THR A 1 88 ? -10.411 6.316 -0.015 1.00 89.06 88 THR A CA 1
ATOM 694 C C . THR A 1 88 ? -11.298 6.182 1.216 1.00 89.06 88 THR A C 1
ATOM 696 O O . THR A 1 88 ? -12.114 7.069 1.461 1.00 89.06 88 THR A O 1
ATOM 699 N N . TYR A 1 89 ? -11.102 5.126 2.008 1.00 88.88 89 TYR A N 1
ATOM 700 C CA . TYR A 1 89 ? -11.807 4.909 3.268 1.00 88.88 89 TYR A CA 1
ATOM 701 C C . TYR A 1 89 ? -11.562 6.046 4.270 1.00 88.88 89 TYR A C 1
ATOM 703 O O . TYR A 1 89 ? -12.501 6.530 4.892 1.00 88.88 89 TYR A O 1
ATOM 711 N N . LEU A 1 90 ? -10.321 6.531 4.370 1.00 90.44 90 LEU A N 1
ATOM 712 C CA . LEU A 1 90 ? -9.944 7.652 5.239 1.00 90.44 90 LEU A CA 1
ATOM 713 C C . LEU A 1 90 ? -10.369 9.036 4.700 1.00 90.44 90 LEU A C 1
ATOM 715 O O . LEU A 1 90 ? -10.105 10.046 5.347 1.00 90.44 90 LEU A O 1
ATOM 719 N N . GLY A 1 91 ? -10.975 9.122 3.509 1.00 92.12 91 GLY A N 1
ATOM 720 C CA . GLY A 1 91 ? -11.321 10.400 2.873 1.00 92.12 91 GLY A CA 1
ATOM 721 C C . GLY A 1 91 ? -10.120 11.179 2.313 1.00 92.12 91 GLY A C 1
ATOM 722 O O . GLY A 1 91 ? -10.225 12.366 2.024 1.00 92.12 91 GLY A O 1
ATOM 723 N N . GLU A 1 92 ? -8.975 10.526 2.119 1.00 94.50 92 GLU A N 1
ATOM 724 C CA . GLU A 1 92 ? -7.686 11.132 1.762 1.00 94.50 92 GLU A CA 1
ATOM 725 C C . GLU A 1 92 ? -7.266 10.849 0.310 1.00 94.50 92 GLU A C 1
ATOM 727 O O . GLU A 1 92 ? -6.099 10.560 0.028 1.00 94.50 92 GLU A O 1
ATOM 732 N N . LYS A 1 93 ? -8.210 10.921 -0.634 1.00 92.62 93 LYS A N 1
ATOM 733 C CA . LYS A 1 93 ? -7.971 10.600 -2.057 1.00 92.62 93 LYS A CA 1
ATOM 734 C C . LYS A 1 93 ? -6.817 11.403 -2.668 1.00 92.62 93 LYS A C 1
ATOM 736 O O . LYS A 1 93 ? -6.026 10.850 -3.431 1.00 92.62 93 LYS A O 1
ATOM 741 N N . ASP A 1 94 ? -6.660 12.662 -2.268 1.00 94.62 94 ASP A N 1
ATOM 742 C CA . ASP A 1 94 ? -5.586 13.533 -2.759 1.00 94.62 94 ASP A CA 1
ATOM 743 C C . ASP A 1 94 ? -4.198 13.019 -2.354 1.00 94.62 94 ASP A C 1
ATOM 745 O O . ASP A 1 94 ? -3.260 13.041 -3.153 1.00 94.62 94 ASP A O 1
ATOM 749 N N . LYS A 1 95 ? -4.065 12.468 -1.137 1.00 94.31 95 LYS A N 1
ATOM 750 C CA . LYS A 1 95 ? -2.804 11.870 -0.673 1.00 94.31 95 LYS A CA 1
ATOM 751 C C . LYS A 1 95 ? -2.435 10.641 -1.499 1.00 94.31 95 LYS A C 1
ATOM 753 O O . LYS A 1 95 ? -1.250 10.425 -1.765 1.00 94.31 95 LYS A O 1
ATOM 758 N N . PHE A 1 96 ? -3.428 9.854 -1.918 1.00 95.88 96 PHE A N 1
ATOM 759 C CA . PHE A 1 96 ? -3.195 8.749 -2.842 1.00 95.88 96 PHE A CA 1
ATOM 760 C C . PHE A 1 96 ? -2.759 9.249 -4.221 1.00 95.88 96 PHE A C 1
ATOM 762 O O . PHE A 1 96 ? -1.767 8.740 -4.732 1.00 95.88 96 PHE A O 1
ATOM 769 N N . SER A 1 97 ? -3.430 10.260 -4.790 1.00 94.00 97 SER A N 1
ATOM 770 C CA . SER A 1 97 ? -3.061 10.809 -6.106 1.00 94.00 97 SER A CA 1
ATOM 771 C C . SER A 1 97 ? -1.606 11.272 -6.130 1.00 94.00 97 SER A C 1
ATOM 773 O O . SER A 1 97 ? -0.836 10.824 -6.973 1.00 94.00 97 SER A O 1
ATOM 775 N N . ILE A 1 98 ? -1.191 12.068 -5.135 1.00 96.38 98 ILE A N 1
ATOM 776 C CA . ILE A 1 98 ? 0.194 12.551 -5.005 1.00 96.38 98 ILE A CA 1
ATOM 777 C C . ILE A 1 98 ? 1.185 11.380 -4.960 1.00 96.38 98 ILE A C 1
ATOM 779 O O . ILE A 1 98 ? 2.231 11.406 -5.610 1.00 96.38 98 ILE A O 1
ATOM 783 N N . TYR A 1 99 ? 0.868 10.343 -4.183 1.00 95.31 99 TYR A N 1
ATOM 784 C CA . TYR A 1 99 ? 1.709 9.156 -4.071 1.00 95.31 99 TYR A CA 1
ATOM 785 C C . TYR A 1 99 ? 1.796 8.370 -5.389 1.00 95.31 99 TYR A C 1
ATOM 787 O O . TYR A 1 99 ? 2.895 7.999 -5.806 1.00 95.31 99 TYR A O 1
ATOM 795 N N . HIS A 1 100 ? 0.661 8.126 -6.041 1.00 94.19 100 HIS A N 1
ATOM 796 C CA . HIS A 1 100 ? 0.586 7.384 -7.294 1.00 94.19 100 HIS A CA 1
ATOM 797 C C . HIS A 1 100 ? 1.341 8.111 -8.414 1.00 94.19 100 HIS A C 1
ATOM 799 O O . HIS A 1 100 ? 2.187 7.511 -9.079 1.00 94.19 100 HIS A O 1
ATOM 805 N N . ASP A 1 101 ? 1.106 9.414 -8.569 1.00 94.25 101 ASP A N 1
ATOM 806 C CA . ASP A 1 101 ? 1.755 10.231 -9.596 1.00 94.25 101 ASP A CA 1
ATOM 807 C C . ASP A 1 101 ? 3.272 10.249 -9.414 1.00 94.25 101 ASP A C 1
ATOM 809 O O . ASP A 1 101 ? 4.018 10.083 -10.384 1.00 94.25 101 ASP A O 1
ATOM 813 N N . LYS A 1 102 ? 3.737 10.343 -8.160 1.00 94.56 102 LYS A N 1
ATOM 814 C CA . LYS A 1 102 ? 5.160 10.229 -7.834 1.00 94.56 102 LYS A CA 1
ATOM 815 C C . LYS A 1 102 ? 5.735 8.875 -8.253 1.00 94.56 102 LYS A C 1
ATOM 817 O O . LYS A 1 102 ? 6.759 8.847 -8.929 1.00 94.56 102 LYS A O 1
ATOM 822 N N . ILE A 1 103 ? 5.077 7.759 -7.924 1.00 93.00 103 ILE A N 1
ATOM 823 C CA . ILE A 1 103 ? 5.565 6.427 -8.323 1.00 93.00 103 ILE A CA 1
ATOM 824 C C . ILE A 1 103 ? 5.668 6.290 -9.841 1.00 93.00 103 ILE A C 1
ATOM 826 O O . ILE A 1 103 ? 6.657 5.747 -10.340 1.00 93.00 103 ILE A O 1
ATOM 830 N N . ILE A 1 104 ? 4.668 6.766 -10.583 1.00 92.31 104 ILE A N 1
ATOM 831 C CA . ILE A 1 104 ? 4.670 6.688 -12.046 1.00 92.31 104 ILE A CA 1
ATOM 832 C C . ILE A 1 104 ? 5.776 7.564 -12.644 1.00 92.31 104 ILE A C 1
ATOM 834 O O . ILE A 1 104 ? 6.429 7.136 -13.602 1.00 92.31 104 ILE A O 1
ATOM 838 N N . ALA A 1 105 ? 6.005 8.754 -12.084 1.00 92.12 105 ALA A N 1
ATOM 839 C CA . ALA A 1 105 ? 7.083 9.647 -12.495 1.00 92.12 105 ALA A CA 1
ATOM 840 C C . ALA A 1 105 ? 8.463 9.016 -12.247 1.00 92.12 105 ALA A C 1
ATOM 842 O O . ALA A 1 105 ? 9.258 8.897 -13.184 1.00 92.12 105 ALA A O 1
ATOM 843 N N . ASP A 1 106 ? 8.702 8.510 -11.034 1.00 92.44 106 ASP A N 1
ATOM 844 C CA . ASP A 1 106 ? 9.960 7.866 -10.635 1.00 92.44 106 ASP A CA 1
ATOM 845 C C . ASP A 1 106 ? 10.253 6.611 -11.483 1.00 92.44 106 ASP A C 1
ATOM 847 O O . ASP A 1 106 ? 11.404 6.250 -11.729 1.00 92.44 106 ASP A O 1
ATOM 851 N N . ASN A 1 107 ? 9.205 5.969 -12.011 1.00 89.75 107 ASN A N 1
ATOM 852 C CA . ASN A 1 107 ? 9.291 4.750 -12.812 1.00 89.75 107 ASN A CA 1
ATOM 853 C C . ASN A 1 107 ? 8.907 4.950 -14.282 1.00 89.75 107 ASN A C 1
ATOM 855 O O . ASN A 1 107 ? 8.512 3.998 -14.963 1.00 89.75 107 ASN A O 1
ATOM 859 N N . TYR A 1 108 ? 9.066 6.165 -14.814 1.00 87.19 108 TYR A N 1
ATOM 860 C CA . TYR A 1 108 ? 8.591 6.526 -16.151 1.00 87.19 108 TYR A CA 1
ATOM 861 C C . TYR A 1 108 ? 9.045 5.563 -17.268 1.00 87.19 108 TYR A C 1
ATOM 863 O O . TYR A 1 108 ? 8.301 5.333 -18.222 1.00 87.19 108 TYR A O 1
ATOM 871 N N . ARG A 1 109 ? 10.238 4.968 -17.165 1.00 88.44 109 ARG A N 1
ATOM 872 C CA . ARG A 1 109 ? 10.782 4.057 -18.191 1.00 88.44 109 ARG A CA 1
ATOM 873 C C . ARG A 1 109 ? 10.206 2.632 -18.141 1.00 88.44 109 ARG A C 1
ATOM 875 O O . ARG A 1 109 ? 10.438 1.859 -19.064 1.00 88.44 109 ARG A O 1
ATOM 882 N N . LYS A 1 110 ? 9.460 2.266 -17.094 1.00 87.75 110 LYS A N 1
ATOM 883 C CA . LYS A 1 110 ? 8.911 0.915 -16.888 1.00 87.75 110 LYS A CA 1
ATOM 884 C C . LYS A 1 110 ? 7.483 0.828 -17.444 1.00 87.75 110 LYS A C 1
ATOM 886 O O . LYS A 1 110 ? 6.519 0.872 -16.688 1.00 87.75 110 LYS A O 1
ATOM 891 N N . SER A 1 111 ? 7.327 0.711 -18.766 1.00 87.88 111 SER A N 1
ATOM 892 C CA . SER A 1 111 ? 6.003 0.638 -19.421 1.00 87.88 111 SER A CA 1
ATOM 893 C C . SER A 1 111 ? 5.114 -0.475 -18.857 1.00 87.88 111 SER A C 1
ATOM 895 O O . SER A 1 111 ? 3.973 -0.211 -18.497 1.00 87.88 111 SER A O 1
ATOM 897 N N . ALA A 1 112 ? 5.671 -1.674 -18.661 1.00 88.19 112 ALA A N 1
ATOM 898 C CA . ALA A 1 112 ? 4.942 -2.809 -18.095 1.00 88.19 112 ALA A CA 1
ATOM 899 C C . ALA A 1 112 ? 4.390 -2.537 -16.683 1.00 88.19 112 ALA A C 1
ATOM 901 O O . ALA A 1 112 ? 3.322 -3.030 -16.349 1.00 88.19 112 ALA A O 1
ATOM 902 N N . LEU A 1 113 ? 5.081 -1.737 -15.861 1.00 88.75 113 LEU A N 1
ATOM 903 C CA . LEU A 1 113 ? 4.573 -1.333 -14.546 1.00 88.75 113 LEU A CA 1
ATOM 904 C C . LEU A 1 113 ? 3.338 -0.438 -14.690 1.00 88.75 113 LEU A C 1
ATOM 906 O O . LEU A 1 113 ? 2.342 -0.651 -14.007 1.00 88.75 113 LEU A O 1
ATOM 910 N N . LYS A 1 114 ? 3.393 0.541 -15.603 1.00 90.06 114 LYS A N 1
ATOM 911 C CA . LYS A 1 114 ? 2.266 1.445 -15.874 1.00 90.06 114 LYS A CA 1
ATOM 912 C C . LYS A 1 114 ? 1.048 0.683 -16.385 1.00 90.06 114 LYS A C 1
ATOM 914 O O . LYS A 1 114 ? -0.071 1.030 -16.027 1.00 90.06 114 LYS A O 1
ATOM 919 N N . ASP A 1 115 ? 1.267 -0.338 -17.210 1.00 89.94 115 ASP A N 1
ATOM 920 C CA . ASP A 1 115 ? 0.188 -1.182 -17.718 1.00 89.94 115 ASP A CA 1
ATOM 921 C C . ASP A 1 115 ? -0.495 -1.960 -16.592 1.00 89.94 115 ASP A C 1
ATOM 923 O O . ASP A 1 115 ? -1.719 -2.024 -16.577 1.00 89.94 115 ASP A O 1
ATOM 927 N N . GLU A 1 116 ? 0.258 -2.503 -15.629 1.00 90.06 116 GLU A N 1
ATOM 928 C CA . GLU A 1 116 ? -0.350 -3.156 -14.461 1.00 90.06 116 GLU A CA 1
ATOM 929 C C . GLU A 1 116 ? -1.076 -2.152 -13.556 1.00 90.06 116 GLU A C 1
ATOM 931 O O . GLU A 1 116 ? -2.195 -2.414 -13.127 1.00 90.06 116 GLU A O 1
ATOM 936 N N . PHE A 1 117 ? -0.504 -0.967 -13.330 1.00 87.88 117 PHE A N 1
ATOM 937 C CA . PHE A 1 117 ? -1.116 0.064 -12.480 1.00 87.88 117 PHE A CA 1
ATOM 938 C C . PHE A 1 117 ? -2.415 0.626 -13.067 1.00 87.88 117 PHE A C 1
ATOM 940 O O . PHE A 1 117 ? -3.294 1.027 -12.319 1.00 87.88 117 PHE A O 1
ATOM 947 N N . ARG A 1 118 ? -2.571 0.639 -14.396 1.00 88.88 118 ARG A N 1
ATOM 948 C CA . ARG A 1 118 ? -3.814 1.073 -15.058 1.00 88.88 118 ARG A CA 1
ATOM 949 C C . ARG A 1 118 ? -4.963 0.074 -14.938 1.00 88.88 118 ARG A C 1
ATOM 951 O O . ARG A 1 118 ? -6.107 0.466 -15.144 1.00 88.88 118 ARG A O 1
ATOM 958 N N . LYS A 1 119 ? -4.666 -1.206 -14.699 1.00 84.62 119 LYS A N 1
ATOM 959 C CA . LYS A 1 119 ? -5.688 -2.255 -14.550 1.00 84.62 119 LYS A CA 1
ATOM 960 C C . LYS A 1 119 ? -6.283 -2.296 -13.141 1.00 84.62 119 LYS A C 1
ATOM 962 O O . LYS A 1 119 ? -7.354 -2.872 -12.976 1.00 84.62 119 LYS A O 1
ATOM 967 N N . ALA A 1 120 ? -5.558 -1.760 -12.162 1.00 70.75 120 ALA A N 1
ATOM 968 C CA . ALA A 1 120 ? -5.870 -1.796 -10.737 1.00 70.75 120 ALA A CA 1
ATOM 969 C C . ALA A 1 120 ? -6.617 -0.524 -10.282 1.00 70.75 120 ALA A C 1
ATOM 971 O O . ALA A 1 120 ? -7.499 -0.617 -9.400 1.00 70.75 120 ALA A O 1
#

Secondary structure (DSSP, 8-state):
-----TTTTTS-----SHHHHHHHHHHHT---TTHHHHS---HHHHHHHHHHHHHHHHHHHHHHHHTT-HHHHHHHHHHHHHHHHHHHHTT-HHHHHHHHHHHHHHTTT-HHHHHHHHH-

pLDDT: mean 77.91, std 18.45, range [29.0, 96.38]

Foldseek 3Di:
DDPPPVVCPVDPPVDPDPVVVVVVCVVVVPDAQVVVVVDDDDPVVNLVRLVVLLVVLLVQLVVLVVVVDLVSLLVSLVSLVSNCVSCVVVVNNVVSVVVVVVVCVVVVVCVSSVVSNVVD